Protein AF-A0A2S2NBG3-F1 (afdb_monomer_lite)

Organism: Schizaphis graminum (NCBI:txid13262)

Sequence (121 aa):
SRKIQQPEMEAATQAIVVAETHKFVIMDFEFSMVDRTSMVVISGAISNSLDRFKIRKLEGRPLLLPVNEEPRPMKDRELQVAIKEIKRVFRCKTELRDACLDQLNKSLNTTRNNLTPGYIE

Radius of gyration: 22.83 Å; chains: 1; bounding box: 30×38×88 Å

Foldseek 3Di:
DDDDDDDPPDDDDPPPPVPFDKDWDQDWDPLPPPPRPKTKALKTWIATVVVVRDIDIAAAAIWIGDPPDQIDGDDPVRLVVVLVSLCVVCVPVVVSSVVVVVSNVRRHPDPDHRNGSVVVD

pLDDT: mean 72.62, std 19.07, range [33.75, 92.62]

Structure (mmCIF, N/CA/C/O backbone):
data_AF-A0A2S2NBG3-F1
#
_entry.id   AF-A0A2S2NBG3-F1
#
loop_
_atom_site.group_PDB
_atom_site.id
_atom_site.type_symbol
_atom_site.label_atom_id
_atom_site.label_alt_id
_atom_site.label_comp_id
_atom_site.label_asym_id
_atom_site.label_entity_id
_atom_site.label_seq_id
_atom_site.pdbx_PDB_ins_code
_atom_site.Cartn_x
_atom_site.Cartn_y
_atom_site.Cartn_z
_atom_site.occupancy
_atom_site.B_iso_or_equiv
_atom_site.auth_seq_id
_atom_site.auth_comp_id
_atom_site.auth_asym_id
_atom_site.auth_atom_id
_atom_site.pdbx_PDB_model_num
ATOM 1 N N . SER A 1 1 ? 7.523 -23.219 -71.643 1.00 43.47 1 SER A N 1
ATOM 2 C CA . SER A 1 1 ? 7.706 -22.436 -70.406 1.00 43.47 1 SER A CA 1
ATOM 3 C C . SER A 1 1 ? 6.698 -21.305 -70.295 1.00 43.47 1 SER A C 1
ATOM 5 O O . SER A 1 1 ? 6.922 -20.244 -70.857 1.00 43.47 1 SER A O 1
ATOM 7 N N . ARG A 1 2 ? 5.597 -21.521 -69.569 1.00 40.34 2 ARG A N 1
ATOM 8 C CA . ARG A 1 2 ? 4.818 -20.471 -68.891 1.00 40.34 2 ARG A CA 1
ATOM 9 C C . ARG A 1 2 ? 4.370 -21.089 -67.570 1.00 40.34 2 ARG A C 1
ATOM 11 O O . ARG A 1 2 ? 3.656 -22.086 -67.579 1.00 40.34 2 ARG A O 1
ATOM 18 N N . LYS A 1 3 ? 4.952 -20.603 -66.472 1.00 41.53 3 LYS A N 1
ATOM 19 C CA . LYS A 1 3 ? 4.732 -21.113 -65.117 1.00 41.53 3 LYS A CA 1
ATOM 20 C C . LYS A 1 3 ? 3.303 -20.786 -64.688 1.00 41.53 3 LYS A C 1
ATOM 22 O O . LYS A 1 3 ? 2.859 -19.652 -64.834 1.00 41.53 3 LYS A O 1
ATOM 27 N N . ILE A 1 4 ? 2.616 -21.799 -64.179 1.00 41.34 4 ILE A N 1
ATOM 28 C CA . ILE A 1 4 ? 1.356 -21.688 -63.453 1.00 41.34 4 ILE A CA 1
ATOM 29 C C . ILE A 1 4 ? 1.723 -21.144 -62.069 1.00 41.34 4 ILE A C 1
ATOM 31 O O . ILE A 1 4 ? 2.465 -21.795 -61.337 1.00 41.34 4 ILE A O 1
ATOM 35 N N . GLN A 1 5 ? 1.267 -19.937 -61.741 1.00 37.91 5 GLN A N 1
ATOM 36 C CA . GLN A 1 5 ? 1.402 -19.373 -60.402 1.00 37.91 5 GLN A CA 1
ATOM 37 C C . GLN A 1 5 ? 0.274 -19.965 -59.545 1.00 37.91 5 GLN A C 1
ATOM 39 O O . GLN A 1 5 ? -0.888 -19.594 -59.702 1.00 37.91 5 GLN A O 1
ATOM 44 N N . GLN A 1 6 ? 0.603 -20.933 -58.692 1.00 40.69 6 GLN A N 1
ATOM 45 C CA . GLN A 1 6 ? -0.248 -21.317 -57.564 1.00 40.69 6 GLN A CA 1
ATOM 46 C C . GLN A 1 6 ? -0.064 -20.270 -56.450 1.00 40.69 6 GLN A C 1
ATOM 48 O O . GLN A 1 6 ? 1.062 -19.799 -56.267 1.00 40.69 6 GLN A O 1
ATOM 53 N N . PRO A 1 7 ? -1.115 -19.875 -55.714 1.00 41.34 7 PRO A N 1
ATOM 54 C CA . PRO A 1 7 ? -0.945 -19.086 -54.506 1.00 41.34 7 PRO A CA 1
ATOM 55 C C . PRO A 1 7 ? -0.495 -20.021 -53.378 1.00 41.34 7 PRO A C 1
ATOM 57 O O . PRO A 1 7 ? -1.214 -20.949 -53.006 1.00 41.34 7 PRO A O 1
ATOM 60 N N . GLU A 1 8 ? 0.712 -19.799 -52.862 1.00 43.78 8 GLU A N 1
ATOM 61 C CA . GLU A 1 8 ? 1.179 -20.457 -51.645 1.00 43.78 8 GLU A CA 1
ATOM 62 C C . GLU A 1 8 ? 0.324 -19.973 -50.471 1.00 43.78 8 GLU A C 1
ATOM 64 O O . GLU A 1 8 ? 0.296 -18.799 -50.106 1.00 43.78 8 GLU A O 1
ATOM 69 N N . MET A 1 9 ? -0.443 -20.911 -49.930 1.00 39.34 9 MET A N 1
ATOM 70 C CA . MET A 1 9 ? -1.229 -20.763 -48.721 1.00 39.34 9 MET A CA 1
ATOM 71 C C . MET A 1 9 ? -0.267 -20.903 -47.535 1.00 39.34 9 MET A C 1
ATOM 73 O O . MET A 1 9 ? -0.028 -22.008 -47.049 1.00 39.34 9 MET A O 1
ATOM 77 N N . GLU A 1 10 ? 0.342 -19.797 -47.108 1.00 40.41 10 GLU A N 1
ATOM 78 C CA . GLU A 1 10 ? 1.221 -19.785 -45.938 1.00 40.41 10 GLU A CA 1
ATOM 79 C C . GLU A 1 10 ? 0.362 -19.837 -44.666 1.00 40.41 10 GLU A C 1
ATOM 81 O O . GLU A 1 10 ? -0.303 -18.880 -44.264 1.00 40.41 10 GLU A O 1
ATOM 86 N N . ALA A 1 11 ? 0.300 -21.031 -44.082 1.00 38.47 11 ALA A N 1
ATOM 87 C CA . ALA A 1 11 ? -0.424 -21.308 -42.859 1.00 38.47 11 ALA A CA 1
ATOM 88 C C . ALA A 1 11 ? 0.305 -20.709 -41.647 1.00 38.47 11 ALA A C 1
ATOM 90 O O . ALA A 1 11 ? 1.439 -21.062 -41.348 1.00 38.47 11 ALA A O 1
ATOM 91 N N . ALA A 1 12 ? -0.418 -19.839 -40.945 1.00 41.41 12 ALA A N 1
ATOM 92 C CA . ALA A 1 12 ? -0.428 -19.636 -39.500 1.00 41.41 12 ALA A CA 1
ATOM 93 C C . ALA A 1 12 ? 0.889 -19.837 -38.725 1.00 41.41 12 ALA A C 1
ATOM 95 O O . ALA A 1 12 ? 1.287 -20.941 -38.367 1.00 41.41 12 ALA A O 1
ATOM 96 N N . THR A 1 13 ? 1.415 -18.732 -38.208 1.00 33.75 13 THR A N 1
ATOM 97 C CA . THR A 1 13 ? 1.823 -18.705 -36.802 1.00 33.75 13 THR A CA 1
ATOM 98 C C . THR A 1 13 ? 1.161 -17.491 -36.170 1.00 33.75 13 THR A C 1
ATOM 100 O O . THR A 1 13 ? 1.734 -16.409 -36.092 1.00 33.75 13 THR A O 1
ATOM 103 N N . GLN A 1 14 ? -0.100 -17.653 -35.754 1.00 37.75 14 GLN A N 1
ATOM 104 C CA . GLN A 1 14 ? -0.631 -16.796 -34.701 1.00 37.75 14 GLN A CA 1
ATOM 105 C C . GLN A 1 14 ? 0.258 -17.056 -33.491 1.00 37.75 14 GLN A C 1
ATOM 107 O O . GLN A 1 14 ? 0.166 -18.109 -32.861 1.00 37.75 14 GLN A O 1
ATOM 112 N N . ALA A 1 15 ? 1.169 -16.126 -33.214 1.00 37.16 15 ALA A N 1
ATOM 113 C CA . ALA A 1 15 ? 1.790 -16.041 -31.914 1.00 37.16 15 ALA A CA 1
ATOM 114 C C . ALA A 1 15 ? 0.635 -15.910 -30.923 1.00 37.16 15 ALA A C 1
ATOM 116 O O . ALA A 1 15 ? -0.001 -14.860 -30.823 1.00 37.16 15 ALA A O 1
ATOM 117 N N . ILE A 1 16 ? 0.312 -17.011 -30.248 1.00 41.84 16 ILE A N 1
ATOM 118 C CA . ILE A 1 16 ? -0.451 -16.961 -29.017 1.00 41.84 16 ILE A CA 1
ATOM 119 C C . ILE A 1 16 ? 0.451 -16.152 -28.096 1.00 41.84 16 ILE A C 1
ATOM 121 O O . ILE A 1 16 ? 1.392 -16.680 -27.506 1.00 41.84 16 ILE A O 1
ATOM 125 N N . VAL A 1 17 ? 0.220 -14.842 -28.047 1.00 41.72 17 VAL A N 1
ATOM 126 C CA . VAL A 1 17 ? 0.645 -14.025 -26.925 1.00 41.72 17 VAL A CA 1
ATOM 127 C C . VAL A 1 17 ? -0.113 -14.639 -25.763 1.00 41.72 17 VAL A C 1
ATOM 129 O O . VAL A 1 17 ? -1.301 -14.383 -25.572 1.00 41.72 17 VAL A O 1
ATOM 132 N N . VAL A 1 18 ? 0.530 -15.586 -25.082 1.00 47.88 18 VAL A N 1
ATOM 133 C CA . VAL A 1 18 ? 0.031 -16.121 -23.826 1.00 47.88 18 VAL A CA 1
ATOM 134 C C . VAL A 1 18 ? 0.018 -14.908 -22.918 1.00 47.88 18 VAL A C 1
ATOM 136 O O . VAL A 1 18 ? 1.072 -14.470 -22.466 1.00 47.88 18 VAL A O 1
ATOM 139 N N . ALA A 1 19 ? -1.159 -14.301 -22.770 1.00 53.06 19 ALA A N 1
ATOM 140 C CA . ALA A 1 19 ? -1.359 -13.175 -21.883 1.00 53.06 19 ALA A CA 1
ATOM 141 C C . ALA A 1 19 ? -0.761 -13.573 -20.534 1.00 53.06 19 ALA A C 1
ATOM 143 O O . ALA A 1 19 ? -1.131 -14.605 -19.968 1.00 53.06 19 ALA A O 1
ATOM 144 N N . GLU A 1 20 ? 0.237 -12.824 -20.076 1.00 55.09 20 GLU A N 1
ATOM 145 C CA . GLU A 1 20 ? 0.910 -13.095 -18.816 1.00 55.09 20 GLU A CA 1
ATOM 146 C C . GLU A 1 20 ? -0.091 -12.876 -17.680 1.00 55.09 20 GLU A C 1
ATOM 148 O O . GLU A 1 20 ? -0.241 -11.775 -17.155 1.00 55.09 20 GLU A O 1
ATOM 153 N N . THR A 1 21 ? -0.830 -13.922 -17.304 1.00 53.06 21 THR A N 1
ATOM 154 C CA . THR A 1 21 ? -1.836 -13.811 -16.251 1.00 53.06 21 THR A CA 1
ATOM 155 C C . THR A 1 21 ? -1.135 -13.816 -14.900 1.00 53.06 21 THR A C 1
ATOM 157 O O . THR A 1 21 ? -0.914 -14.865 -14.284 1.00 53.06 21 THR A O 1
ATOM 160 N N . HIS A 1 22 ? -0.756 -12.634 -14.439 1.00 53.94 22 HIS A N 1
ATOM 161 C CA . HIS A 1 22 ? -0.406 -12.410 -13.051 1.00 53.94 22 HIS A CA 1
ATOM 162 C C . HIS A 1 22 ? -1.664 -12.631 -12.199 1.00 53.94 22 HIS A C 1
ATOM 164 O O . HIS A 1 22 ? -2.739 -12.116 -12.503 1.00 53.94 22 HIS A O 1
ATOM 170 N N . LYS A 1 23 ? -1.555 -13.442 -11.143 1.00 50.34 23 LYS A N 1
ATOM 171 C CA . LYS A 1 23 ? -2.651 -13.618 -10.180 1.00 50.34 23 LYS A CA 1
ATOM 172 C C . LYS A 1 23 ? -2.397 -12.687 -9.007 1.00 50.34 23 LYS A C 1
ATOM 174 O O . LYS A 1 23 ? -1.485 -12.928 -8.217 1.00 50.34 23 LYS A O 1
ATOM 179 N N . PHE A 1 24 ? -3.192 -11.629 -8.915 1.00 49.28 24 PHE A N 1
ATOM 180 C CA . PHE A 1 24 ? -3.134 -10.667 -7.823 1.00 49.28 24 PHE A CA 1
ATOM 181 C C . PHE A 1 24 ? -4.243 -10.956 -6.815 1.00 49.28 24 PHE A C 1
ATOM 183 O O . PHE A 1 24 ? -5.374 -11.261 -7.190 1.00 49.28 24 PHE A O 1
ATOM 190 N N . VAL A 1 25 ? -3.924 -10.828 -5.530 1.00 47.22 25 VAL A N 1
ATOM 191 C CA . VAL A 1 25 ? -4.934 -10.638 -4.486 1.00 47.22 25 VAL A CA 1
ATOM 192 C C . VAL A 1 25 ? -4.840 -9.179 -4.075 1.00 47.22 25 VAL A C 1
ATOM 194 O O . VAL A 1 25 ? -3.880 -8.779 -3.414 1.00 47.22 25 VAL A O 1
ATOM 197 N N . ILE A 1 26 ? -5.810 -8.380 -4.509 1.00 52.75 26 ILE A N 1
ATOM 198 C CA . ILE A 1 26 ? -5.958 -6.994 -4.074 1.00 52.75 26 ILE A CA 1
ATOM 199 C C . ILE A 1 26 ? -6.875 -7.025 -2.853 1.00 52.75 26 ILE A C 1
ATOM 201 O O . ILE A 1 26 ? -8.040 -7.397 -2.956 1.00 52.75 26 ILE A O 1
ATOM 205 N N . MET A 1 27 ? -6.332 -6.692 -1.683 1.00 50.75 27 MET A N 1
ATOM 206 C CA . MET A 1 27 ? -7.154 -6.415 -0.507 1.00 50.75 27 MET A CA 1
ATOM 207 C C . MET A 1 27 ? -7.497 -4.932 -0.525 1.00 50.75 27 MET A C 1
ATOM 209 O O . MET A 1 27 ? -6.619 -4.091 -0.336 1.00 50.75 27 MET A O 1
ATOM 213 N N . ASP A 1 28 ? -8.762 -4.642 -0.806 1.00 52.09 28 ASP A N 1
ATOM 214 C CA . ASP A 1 28 ? -9.303 -3.292 -0.837 1.00 52.09 28 ASP A CA 1
ATOM 215 C C . ASP A 1 28 ? -9.690 -2.824 0.574 1.00 52.09 28 ASP A C 1
ATOM 217 O O . ASP A 1 28 ? -10.246 -3.577 1.379 1.00 52.09 28 A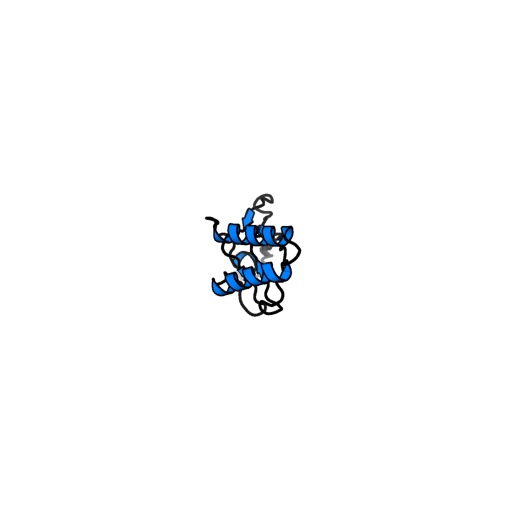SP A O 1
ATOM 221 N N . PHE A 1 29 ? -9.383 -1.564 0.864 1.00 52.09 29 PHE A N 1
ATOM 222 C CA . PHE A 1 29 ? -9.862 -0.861 2.043 1.00 52.09 29 PHE A CA 1
ATOM 223 C C . PHE A 1 29 ? -10.544 0.420 1.566 1.00 52.09 29 PHE A C 1
ATOM 225 O O . PHE A 1 29 ? -9.892 1.447 1.367 1.00 52.09 29 PHE A O 1
ATOM 232 N N . GLU A 1 30 ? -11.868 0.383 1.420 1.00 49.69 30 GLU A N 1
ATOM 233 C CA . GLU A 1 30 ? -12.646 1.594 1.168 1.00 49.69 30 GLU A CA 1
ATOM 234 C C . GLU A 1 30 ? -12.650 2.488 2.418 1.00 49.69 30 GLU A C 1
ATOM 236 O O . GLU A 1 30 ? -13.407 2.306 3.380 1.00 49.69 30 GLU A O 1
ATOM 241 N N . PHE A 1 31 ? -11.796 3.509 2.408 1.00 52.16 31 PHE A N 1
ATOM 242 C CA . PHE A 1 31 ? -11.839 4.589 3.385 1.00 52.16 31 PHE A CA 1
ATOM 243 C C . PHE A 1 31 ? -12.913 5.582 2.959 1.00 52.16 31 PHE A C 1
ATOM 245 O O . PHE A 1 31 ? -12.659 6.524 2.210 1.00 52.16 31 PHE A O 1
ATOM 252 N N . SER A 1 32 ? -14.145 5.341 3.413 1.00 42.09 32 SER A N 1
ATOM 253 C CA . SER A 1 32 ? -15.276 6.227 3.125 1.00 42.09 32 SER A CA 1
ATOM 254 C C . SER A 1 32 ? -14.887 7.696 3.358 1.00 42.09 32 S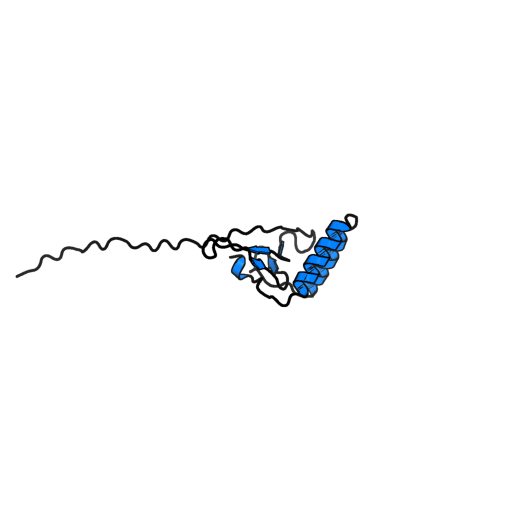ER A C 1
ATOM 256 O O . SER A 1 32 ? -14.534 8.061 4.471 1.00 42.09 32 SER A O 1
ATOM 258 N N . MET A 1 33 ? -14.985 8.531 2.312 1.00 43.69 33 MET A N 1
ATOM 259 C CA . MET A 1 33 ? -14.720 9.989 2.235 1.00 43.69 33 MET A CA 1
ATOM 260 C C . MET A 1 33 ? -13.403 10.459 1.577 1.00 43.69 33 MET A C 1
ATOM 262 O O . MET A 1 33 ? -13.181 11.668 1.523 1.00 43.69 33 MET A O 1
ATOM 266 N N . VAL A 1 34 ? -12.590 9.580 0.983 1.00 45.66 34 VAL A N 1
ATOM 267 C CA . VAL A 1 34 ? -11.678 9.978 -0.115 1.00 45.66 34 VAL A CA 1
ATOM 268 C C . VAL A 1 34 ? -12.398 9.653 -1.420 1.00 45.66 34 VAL A C 1
ATOM 270 O O . VAL A 1 34 ? -12.417 8.494 -1.795 1.00 45.66 34 VAL A O 1
ATOM 273 N N . ASP A 1 35 ? -13.101 10.631 -2.010 1.00 52.09 35 ASP A N 1
ATOM 274 C CA . ASP A 1 35 ? -13.861 10.531 -3.274 1.00 52.09 35 ASP A CA 1
ATOM 275 C C . ASP A 1 35 ? -14.413 9.132 -3.570 1.00 52.09 35 ASP A C 1
ATOM 277 O O . ASP A 1 35 ? -13.753 8.381 -4.275 1.00 52.09 35 ASP A O 1
ATOM 281 N N . ARG A 1 36 ? -15.594 8.841 -2.983 1.00 57.00 36 ARG A N 1
ATOM 282 C CA . ARG A 1 36 ? -16.510 7.659 -2.967 1.00 57.00 36 ARG A CA 1
ATOM 283 C C . ARG A 1 36 ? -16.256 6.409 -3.835 1.00 57.00 36 ARG A C 1
ATOM 285 O O . ARG A 1 36 ? -16.948 5.424 -3.622 1.00 57.00 36 ARG A O 1
ATOM 292 N N . THR A 1 37 ? -15.358 6.435 -4.799 1.00 60.41 37 THR A N 1
ATOM 293 C CA . THR A 1 37 ? -15.063 5.373 -5.752 1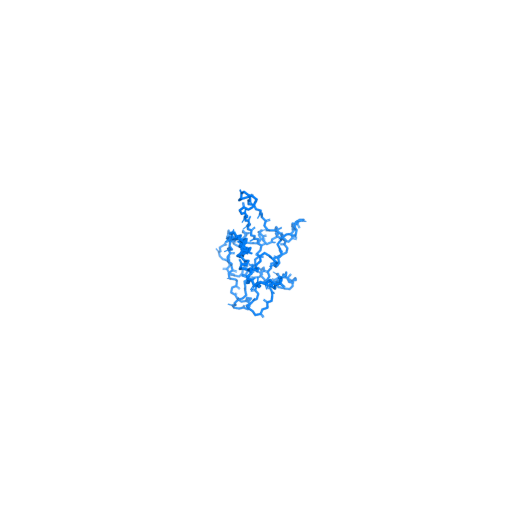.00 60.41 37 THR A CA 1
ATOM 294 C C . THR A 1 37 ? -13.560 5.149 -5.974 1.00 60.41 37 THR A C 1
ATOM 296 O O . THR A 1 37 ? -13.196 4.283 -6.762 1.00 60.41 37 THR A O 1
ATOM 299 N N . SER A 1 38 ? -12.676 5.932 -5.343 1.00 63.19 38 SER A N 1
ATOM 300 C CA . SER A 1 38 ? -11.223 5.791 -5.505 1.00 63.19 38 SER A CA 1
ATOM 301 C C . SER A 1 38 ? -10.652 4.819 -4.477 1.00 63.19 38 SER A C 1
ATOM 303 O O . SER A 1 38 ? -10.853 4.995 -3.275 1.00 63.19 38 SER A O 1
ATOM 305 N N . MET A 1 39 ? -9.897 3.824 -4.939 1.00 75.25 39 MET A N 1
ATOM 306 C CA . MET A 1 39 ? -9.241 2.848 -4.063 1.00 75.25 39 MET A CA 1
ATOM 307 C C . MET A 1 39 ? -7.799 3.264 -3.759 1.00 75.25 39 MET A C 1
ATOM 309 O O . MET A 1 39 ? -7.169 4.005 -4.519 1.00 75.25 39 MET A O 1
ATOM 313 N N . VAL A 1 40 ? -7.252 2.773 -2.645 1.00 74.44 40 VAL A N 1
ATOM 314 C CA . VAL A 1 40 ? -5.846 2.982 -2.275 1.00 74.44 40 VAL A CA 1
ATOM 315 C C . VAL A 1 40 ? -5.149 1.641 -2.089 1.00 74.44 40 VAL A C 1
ATOM 317 O O . VAL A 1 40 ? -5.530 0.848 -1.232 1.00 74.44 40 VAL A O 1
ATOM 320 N N . VAL A 1 41 ? -4.063 1.424 -2.831 1.00 81.88 41 VAL A N 1
ATOM 321 C CA . VAL A 1 41 ? -3.204 0.244 -2.678 1.00 81.88 41 VAL A CA 1
ATOM 322 C C . VAL A 1 41 ? -1.977 0.618 -1.861 1.00 81.88 41 VAL A C 1
ATOM 324 O O . VAL A 1 41 ? -1.105 1.344 -2.329 1.00 81.88 41 VAL A O 1
ATOM 327 N N . ILE A 1 42 ? -1.899 0.103 -0.633 1.00 80.31 42 ILE A N 1
ATOM 328 C CA . ILE A 1 42 ? -0.764 0.330 0.281 1.00 80.31 42 ILE A CA 1
ATOM 329 C C . ILE A 1 42 ? 0.342 -0.710 0.057 1.00 80.31 42 ILE A C 1
ATOM 331 O O . ILE A 1 42 ? 1.529 -0.398 0.109 1.00 80.31 42 ILE A O 1
ATOM 335 N N . SER A 1 43 ? -0.041 -1.964 -0.177 1.00 79.25 43 SER A N 1
ATOM 336 C CA . SER A 1 43 ? 0.882 -3.057 -0.479 1.00 79.25 43 SER A CA 1
ATOM 337 C C . SER A 1 43 ? 0.144 -4.185 -1.192 1.00 79.25 43 SER A C 1
ATOM 339 O O . SER A 1 43 ? -1.076 -4.300 -1.078 1.00 79.25 43 SER A O 1
ATOM 341 N N . GLY A 1 44 ? 0.885 -5.022 -1.912 1.00 78.00 44 GLY A N 1
ATOM 342 C CA . GLY A 1 44 ? 0.334 -6.171 -2.624 1.00 78.00 44 GLY A CA 1
ATOM 343 C C . GLY A 1 44 ? 1.339 -7.309 -2.717 1.00 78.00 44 GLY A C 1
ATOM 344 O O . GLY A 1 44 ? 2.496 -7.174 -2.317 1.00 78.00 44 GLY A O 1
ATOM 345 N N . ALA A 1 45 ? 0.903 -8.442 -3.251 1.00 80.69 45 ALA A N 1
ATOM 346 C CA . ALA A 1 45 ? 1.780 -9.549 -3.589 1.00 80.69 45 ALA A CA 1
ATOM 347 C C . ALA A 1 45 ? 1.438 -10.043 -4.992 1.00 80.69 45 ALA A C 1
ATOM 349 O O . ALA A 1 45 ? 0.267 -10.207 -5.330 1.00 80.69 45 ALA A O 1
ATOM 350 N N . ILE A 1 46 ? 2.473 -10.264 -5.794 1.00 77.81 46 ILE A N 1
ATOM 351 C CA . ILE A 1 46 ? 2.353 -10.714 -7.178 1.00 77.81 46 ILE A CA 1
ATOM 352 C C . ILE A 1 46 ? 3.059 -12.047 -7.329 1.00 77.81 46 ILE A C 1
ATOM 354 O O . ILE A 1 46 ? 4.055 -12.325 -6.655 1.00 77.81 46 ILE A O 1
ATOM 358 N N . SER A 1 47 ? 2.556 -12.864 -8.239 1.00 76.38 47 SER A N 1
ATOM 359 C CA . SER A 1 47 ? 3.180 -14.119 -8.623 1.00 76.38 47 SER A CA 1
ATOM 360 C C . SER A 1 47 ? 2.944 -14.349 -10.111 1.00 76.38 47 SER A C 1
ATOM 362 O O . SER A 1 47 ? 1.844 -14.106 -10.612 1.00 76.38 47 SER A O 1
ATOM 364 N N . ASN A 1 48 ? 3.985 -14.789 -10.814 1.00 72.88 48 ASN A N 1
ATOM 365 C CA . ASN A 1 48 ? 3.942 -15.087 -12.242 1.00 72.88 48 ASN A CA 1
ATOM 366 C C . ASN A 1 48 ? 4.297 -16.565 -12.464 1.00 72.88 48 ASN A C 1
ATOM 368 O O . ASN A 1 48 ? 5.212 -17.106 -11.835 1.00 72.88 48 ASN A O 1
ATOM 372 N N . SER A 1 49 ? 3.575 -17.206 -13.381 1.00 74.44 49 SER A N 1
ATOM 373 C CA . SER A 1 49 ? 3.847 -18.565 -13.855 1.00 74.44 49 SER A CA 1
ATOM 374 C C . SER A 1 49 ? 5.265 -18.736 -14.423 1.00 74.44 49 SER A C 1
ATOM 376 O O . SER A 1 49 ? 5.887 -19.773 -14.193 1.00 74.44 49 SER A O 1
ATOM 378 N N . LEU A 1 50 ? 5.820 -17.700 -15.064 1.00 74.94 50 LEU A N 1
ATOM 379 C CA . LEU A 1 50 ? 7.177 -17.705 -15.623 1.00 74.94 50 LEU A CA 1
ATOM 380 C C . LEU A 1 50 ? 8.266 -17.776 -14.542 1.00 74.94 50 LEU A C 1
ATOM 382 O O . LEU A 1 50 ? 9.329 -18.345 -14.772 1.00 74.94 50 LEU A O 1
ATOM 386 N N . ASP A 1 51 ? 7.987 -17.268 -13.337 1.00 72.56 51 ASP A N 1
ATOM 387 C CA . ASP A 1 51 ? 8.904 -17.305 -12.186 1.00 72.56 51 ASP A CA 1
ATOM 388 C C . ASP A 1 51 ? 8.535 -18.433 -11.206 1.00 72.56 51 ASP A C 1
ATOM 390 O O . ASP A 1 51 ? 8.695 -18.299 -9.993 1.00 72.56 51 ASP A O 1
ATOM 394 N N . ARG A 1 52 ? 7.976 -19.545 -11.714 1.00 79.25 52 ARG A N 1
ATOM 395 C CA . ARG A 1 52 ? 7.567 -20.722 -10.916 1.00 79.25 52 ARG A CA 1
ATOM 396 C C . ARG A 1 52 ? 6.675 -20.363 -9.722 1.00 79.25 52 ARG A C 1
ATOM 398 O O . ARG A 1 52 ? 6.816 -20.931 -8.640 1.00 79.25 52 ARG A O 1
ATOM 405 N N . PHE A 1 53 ? 5.776 -19.403 -9.911 1.00 77.19 53 PHE A N 1
ATOM 406 C CA . PHE A 1 53 ? 4.888 -18.886 -8.872 1.00 77.19 53 PHE A CA 1
ATOM 407 C C . PHE A 1 53 ? 5.592 -18.241 -7.665 1.00 77.19 53 PHE A C 1
ATOM 409 O O . PHE A 1 53 ? 4.999 -18.131 -6.586 1.00 77.19 53 PHE A O 1
ATOM 416 N N . LYS A 1 54 ? 6.831 -17.763 -7.822 1.00 82.31 54 LYS A N 1
ATOM 417 C CA . LYS A 1 54 ? 7.528 -17.025 -6.767 1.00 82.31 54 LYS A CA 1
ATOM 418 C C . LYS A 1 54 ? 6.739 -15.776 -6.376 1.00 82.31 54 LYS A C 1
ATOM 420 O O . LYS A 1 54 ? 6.513 -14.880 -7.186 1.00 82.31 54 LYS A O 1
ATOM 425 N N . ILE A 1 55 ? 6.363 -15.712 -5.102 1.00 79.94 55 ILE A N 1
ATOM 426 C CA . ILE A 1 55 ? 5.637 -14.575 -4.542 1.00 79.94 55 ILE A CA 1
ATOM 427 C C . ILE A 1 55 ? 6.615 -13.417 -4.335 1.00 79.94 55 ILE A C 1
ATOM 429 O O . ILE A 1 55 ? 7.637 -13.556 -3.657 1.00 79.94 55 ILE A O 1
ATOM 433 N N . ARG A 1 56 ? 6.291 -12.257 -4.905 1.00 83.00 56 ARG A N 1
ATOM 434 C CA . ARG A 1 56 ? 7.015 -11.000 -4.707 1.00 83.00 56 ARG A CA 1
ATOM 435 C C . ARG A 1 56 ? 6.085 -9.986 -4.060 1.00 83.00 56 ARG A C 1
ATOM 437 O O . ARG A 1 56 ? 4.990 -9.739 -4.554 1.00 83.00 56 ARG A O 1
ATOM 444 N N . LYS A 1 57 ? 6.533 -9.390 -2.958 1.00 85.69 57 LYS A N 1
ATOM 445 C CA . LYS A 1 57 ? 5.814 -8.297 -2.303 1.00 85.69 57 LYS A CA 1
ATOM 446 C C . LYS A 1 57 ? 6.015 -6.999 -3.092 1.00 85.69 57 LYS A C 1
ATOM 448 O O . LYS A 1 57 ? 7.144 -6.689 -3.485 1.00 85.69 57 LYS A O 1
ATOM 453 N N . LEU A 1 58 ? 4.925 -6.271 -3.308 1.00 85.25 58 LEU A N 1
ATOM 454 C CA . LEU A 1 58 ? 4.922 -4.905 -3.811 1.00 85.25 58 LEU A CA 1
ATOM 455 C C . LEU A 1 58 ? 5.032 -3.947 -2.635 1.00 85.25 58 LEU A C 1
ATOM 457 O O . LEU A 1 58 ? 4.232 -3.982 -1.695 1.00 85.25 58 LEU A O 1
ATOM 461 N N . GLU A 1 59 ? 6.049 -3.111 -2.705 1.00 88.38 59 GLU A N 1
ATOM 462 C CA . GLU A 1 59 ? 6.439 -2.145 -1.700 1.00 88.38 59 GLU A CA 1
ATOM 463 C C . GLU A 1 59 ? 6.770 -0.833 -2.408 1.00 88.38 59 GLU A C 1
ATOM 465 O O . GLU A 1 59 ? 7.281 -0.808 -3.530 1.00 88.38 59 GLU A O 1
ATOM 470 N N . GLY A 1 60 ? 6.449 0.268 -1.754 1.00 89.12 60 GLY A N 1
ATOM 471 C CA . GLY A 1 60 ? 6.664 1.605 -2.274 1.00 89.12 60 GLY A CA 1
ATOM 472 C C . GLY A 1 60 ? 5.558 2.517 -1.792 1.00 89.12 60 GLY A C 1
ATOM 473 O O . GLY A 1 60 ? 4.697 2.104 -1.008 1.00 89.12 60 GLY A O 1
ATOM 474 N N . ARG A 1 61 ? 5.576 3.756 -2.277 1.00 90.50 61 ARG A N 1
ATOM 475 C CA . ARG A 1 61 ? 4.547 4.737 -1.938 1.00 90.50 61 ARG A CA 1
ATOM 476 C C . ARG A 1 61 ? 3.169 4.209 -2.367 1.00 90.50 61 ARG A C 1
ATOM 478 O O . ARG A 1 61 ? 3.064 3.719 -3.491 1.00 90.50 61 ARG A O 1
ATOM 485 N N . PRO A 1 62 ? 2.125 4.331 -1.527 1.00 90.00 62 PRO A N 1
ATOM 486 C CA . PRO A 1 62 ? 0.798 3.844 -1.880 1.00 90.00 62 PRO A CA 1
ATOM 487 C C . PRO A 1 62 ? 0.294 4.436 -3.196 1.00 90.00 62 PRO A C 1
ATOM 489 O O . PRO A 1 62 ? 0.553 5.609 -3.489 1.00 90.00 62 PRO A O 1
ATOM 492 N N . LEU A 1 63 ? -0.444 3.638 -3.963 1.00 88.06 63 LEU A N 1
ATOM 493 C CA . LEU A 1 63 ? -1.065 4.058 -5.217 1.00 88.06 63 LEU A CA 1
ATOM 494 C C . LEU A 1 63 ? -2.516 4.467 -4.972 1.00 88.06 63 LEU A C 1
ATOM 496 O O . LEU A 1 63 ? -3.264 3.758 -4.302 1.00 88.06 63 LEU A O 1
ATOM 500 N N . LEU A 1 64 ? -2.900 5.603 -5.539 1.00 85.94 64 LEU A N 1
ATOM 501 C CA . LEU A 1 64 ? -4.284 6.009 -5.707 1.00 85.94 64 LEU A CA 1
ATOM 502 C C . LEU A 1 64 ? -4.803 5.407 -7.013 1.00 85.94 64 LEU A C 1
ATOM 504 O O . LEU A 1 64 ? -4.162 5.571 -8.054 1.00 85.94 64 LEU A O 1
ATOM 508 N N . LEU A 1 65 ? -5.960 4.751 -6.941 1.00 83.62 65 LEU A N 1
ATOM 509 C CA . LEU A 1 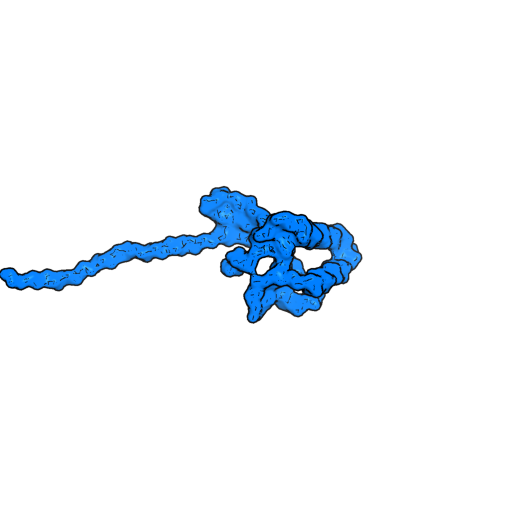65 ? -6.682 4.162 -8.068 1.00 83.62 65 LEU A CA 1
ATOM 510 C C . LEU A 1 65 ? -7.991 4.933 -8.289 1.00 83.62 65 LEU A C 1
ATOM 512 O O . LEU A 1 65 ? -9.042 4.539 -7.775 1.00 83.62 65 LEU A O 1
ATOM 516 N N . PRO A 1 66 ? -7.928 6.085 -8.969 1.00 80.12 66 PRO A N 1
ATOM 517 C CA . PRO A 1 66 ? -9.118 6.832 -9.358 1.00 80.12 66 PRO A CA 1
ATOM 518 C C . PRO A 1 66 ? -9.900 6.087 -10.453 1.00 80.12 66 PRO A C 1
ATOM 520 O O . PRO A 1 66 ? -9.325 5.377 -11.266 1.00 80.12 66 PRO A O 1
ATOM 523 N N . VAL A 1 67 ? -11.224 6.264 -10.503 1.00 75.81 67 VAL A N 1
ATOM 524 C CA . VAL A 1 67 ? -12.090 5.552 -11.475 1.00 75.81 67 VAL A CA 1
ATOM 525 C C . VAL A 1 67 ? -11.911 6.030 -12.913 1.00 75.81 67 VAL A C 1
ATOM 527 O O . VAL A 1 67 ? -12.081 5.253 -13.844 1.00 75.81 67 VAL A O 1
ATOM 530 N N . ASN A 1 68 ? -11.604 7.314 -13.096 1.00 78.94 68 ASN A N 1
ATOM 531 C CA . ASN A 1 68 ? -11.584 7.969 -14.408 1.00 78.94 68 ASN A CA 1
ATOM 532 C C . ASN A 1 68 ? -10.198 8.518 -14.775 1.00 78.94 68 ASN A C 1
ATOM 534 O O . ASN A 1 68 ? -10.082 9.343 -15.678 1.00 78.94 68 ASN A O 1
ATOM 538 N N . GLU A 1 69 ? -9.164 8.127 -14.039 1.00 81.38 69 GLU A N 1
ATOM 539 C CA . GLU A 1 69 ? -7.791 8.573 -14.257 1.00 81.38 69 GLU A CA 1
ATOM 540 C C . GLU A 1 69 ? -6.846 7.374 -14.120 1.00 81.38 69 GLU A C 1
ATOM 542 O O . GLU A 1 69 ? -7.204 6.338 -13.561 1.00 81.38 69 GLU A O 1
ATOM 547 N N . GLU A 1 70 ? -5.620 7.535 -14.604 1.00 85.12 70 GLU A N 1
ATOM 548 C CA . GLU A 1 70 ? -4.593 6.506 -14.482 1.00 85.12 70 GLU A CA 1
ATOM 549 C C . GLU A 1 70 ? -4.161 6.295 -13.018 1.00 85.12 70 GLU A C 1
ATOM 551 O O . GLU A 1 70 ? -4.017 7.272 -12.262 1.00 85.12 70 GLU A O 1
ATOM 556 N N . PRO A 1 71 ? -3.878 5.043 -12.604 1.00 86.00 71 PRO A N 1
ATOM 557 C CA . PRO A 1 71 ? -3.260 4.755 -11.319 1.00 86.00 71 PRO A CA 1
ATOM 558 C C . PRO A 1 71 ? -1.974 5.560 -11.111 1.00 86.00 71 PRO A C 1
ATOM 560 O O . PRO A 1 71 ? -1.106 5.635 -11.982 1.00 86.00 71 PRO A O 1
ATOM 563 N N . ARG A 1 72 ? -1.800 6.146 -9.923 1.00 90.81 72 ARG A N 1
ATOM 564 C CA . ARG A 1 72 ? -0.611 6.961 -9.620 1.00 90.81 72 ARG A CA 1
ATOM 565 C C . ARG A 1 72 ? -0.219 6.920 -8.149 1.00 90.81 72 ARG A C 1
ATOM 567 O O . ARG A 1 72 ? -1.081 6.719 -7.299 1.00 90.81 72 ARG A O 1
ATOM 574 N N . PRO A 1 73 ? 1.049 7.197 -7.797 1.00 90.19 73 PRO A N 1
ATOM 575 C CA . PRO A 1 73 ? 1.429 7.395 -6.403 1.00 90.19 73 PRO A CA 1
ATOM 576 C C . PRO A 1 73 ? 0.596 8.490 -5.727 1.00 90.19 73 PRO A C 1
ATOM 578 O O . PRO A 1 73 ? 0.328 9.550 -6.307 1.00 90.19 73 PRO A O 1
ATOM 581 N N . MET A 1 74 ? 0.208 8.241 -4.478 1.00 90.81 74 MET A N 1
ATOM 582 C CA . MET A 1 74 ? -0.475 9.225 -3.646 1.00 90.81 74 MET A CA 1
ATOM 583 C C . MET A 1 74 ? 0.438 10.414 -3.349 1.00 90.81 74 MET A C 1
ATOM 585 O O . MET A 1 74 ? 1.625 10.258 -3.071 1.00 90.81 74 MET A O 1
ATOM 589 N N . LYS A 1 75 ? -0.130 11.616 -3.342 1.00 92.00 75 LYS A N 1
ATOM 590 C CA . LYS A 1 75 ? 0.528 12.847 -2.885 1.00 92.00 75 LYS A CA 1
ATOM 591 C C . LYS A 1 75 ? 0.510 12.917 -1.356 1.00 92.00 75 LYS A C 1
ATOM 593 O O . LYS A 1 75 ? -0.342 12.314 -0.708 1.00 92.00 75 LYS A O 1
ATOM 598 N N . ASP A 1 76 ? 1.380 13.734 -0.759 1.00 91.75 76 ASP A N 1
ATOM 599 C CA . ASP A 1 76 ? 1.456 13.854 0.709 1.00 91.75 76 ASP A CA 1
ATOM 600 C C . ASP A 1 76 ? 0.139 14.308 1.331 1.00 91.75 76 ASP A C 1
ATOM 602 O O . ASP A 1 76 ? -0.287 13.772 2.351 1.00 91.75 76 ASP A O 1
ATOM 606 N N . ARG A 1 77 ? -0.563 15.241 0.680 1.00 89.44 77 ARG A N 1
ATOM 607 C CA . ARG A 1 77 ? -1.886 15.678 1.134 1.00 89.44 77 ARG A CA 1
ATOM 608 C C . ARG A 1 77 ? -2.890 14.522 1.163 1.00 89.44 77 ARG A C 1
ATOM 610 O O . ARG A 1 77 ? -3.644 14.413 2.123 1.00 89.44 77 ARG A O 1
ATOM 617 N N . GLU A 1 78 ? -2.883 13.664 0.147 1.00 89.00 78 GLU A N 1
ATOM 618 C CA . GLU A 1 78 ? -3.780 12.504 0.039 1.00 89.00 78 GLU A CA 1
ATOM 619 C C . GLU A 1 78 ? -3.444 11.462 1.114 1.00 89.00 78 GLU A C 1
ATOM 621 O O . GLU A 1 78 ? -4.344 10.938 1.765 1.00 89.00 78 GLU A O 1
ATOM 626 N N . LEU A 1 79 ? -2.153 11.234 1.383 1.00 90.06 79 LEU A N 1
ATOM 627 C CA . LEU A 1 79 ? -1.695 10.356 2.465 1.00 90.06 79 LEU A CA 1
ATOM 628 C C . LEU A 1 79 ? -2.162 10.851 3.838 1.00 90.06 79 LEU A C 1
ATOM 630 O O . LEU A 1 79 ? -2.651 10.068 4.649 1.00 90.06 79 LEU A O 1
ATOM 634 N N . GLN A 1 80 ? -2.062 12.158 4.098 1.00 89.69 80 GLN A N 1
ATOM 635 C CA . GLN A 1 80 ? -2.546 12.738 5.353 1.00 89.69 80 GLN A CA 1
ATOM 636 C C . GLN A 1 80 ? -4.061 12.582 5.515 1.00 89.69 80 GLN A C 1
ATOM 638 O O . GLN A 1 80 ? -4.539 12.369 6.632 1.00 89.69 80 GLN A O 1
ATOM 643 N N . VAL A 1 81 ? -4.822 12.668 4.420 1.00 87.62 81 VAL A N 1
ATOM 644 C CA . VAL A 1 81 ? -6.262 12.388 4.445 1.00 87.62 81 VAL A CA 1
ATOM 645 C C . VAL A 1 81 ? -6.503 10.909 4.745 1.00 87.62 81 VAL A C 1
ATOM 647 O O . VAL A 1 81 ? -7.227 10.616 5.691 1.00 87.62 81 VAL A O 1
ATOM 650 N N . ALA A 1 82 ? -5.832 9.984 4.056 1.00 87.00 82 ALA A N 1
ATOM 651 C CA . ALA A 1 82 ? -5.976 8.549 4.309 1.00 87.00 82 ALA A CA 1
ATOM 652 C C . ALA A 1 82 ? -5.657 8.169 5.766 1.00 87.00 82 ALA A C 1
ATOM 654 O O . ALA A 1 82 ? -6.413 7.430 6.387 1.00 87.00 82 ALA A O 1
ATOM 655 N N . ILE A 1 83 ? -4.606 8.740 6.371 1.00 90.25 83 ILE A N 1
ATOM 656 C CA . ILE A 1 83 ? -4.282 8.527 7.795 1.00 90.25 83 ILE A CA 1
ATOM 657 C C . ILE A 1 83 ? -5.432 8.976 8.705 1.00 90.25 83 ILE A C 1
ATOM 659 O O . ILE A 1 83 ? -5.772 8.283 9.670 1.00 90.25 83 ILE A O 1
ATOM 663 N N . LYS A 1 84 ? -6.022 10.147 8.437 1.00 89.19 84 LYS A N 1
ATOM 664 C CA . LYS A 1 84 ? -7.166 10.653 9.211 1.00 89.19 84 LYS A CA 1
ATOM 665 C C . LYS A 1 84 ? -8.378 9.742 9.052 1.00 89.19 8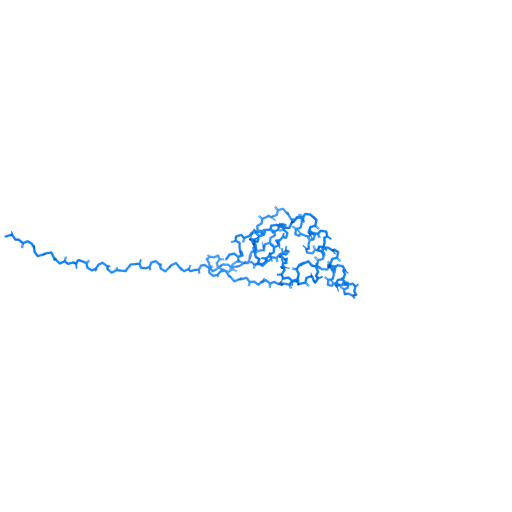4 LYS A C 1
ATOM 667 O O . LYS A 1 84 ? -9.029 9.434 10.047 1.00 89.19 84 LYS A O 1
ATOM 672 N N . GLU A 1 85 ? -8.631 9.274 7.838 1.00 86.62 85 GLU A N 1
ATOM 673 C CA . GLU A 1 85 ? -9.750 8.392 7.528 1.00 86.62 85 GLU A CA 1
ATOM 674 C C . GLU A 1 85 ? -9.590 7.000 8.152 1.00 86.62 85 GLU A C 1
ATOM 676 O O . GLU A 1 85 ? -10.521 6.533 8.804 1.00 86.62 85 GLU A O 1
ATOM 681 N N . ILE A 1 86 ? -8.396 6.393 8.110 1.00 86.69 86 ILE A N 1
ATOM 682 C CA . ILE A 1 86 ? -8.072 5.149 8.837 1.00 86.69 86 ILE A CA 1
ATOM 683 C C . ILE A 1 86 ? -8.415 5.298 10.324 1.00 86.69 86 ILE A C 1
ATOM 685 O O . ILE A 1 86 ? -9.114 4.463 10.904 1.00 86.69 86 ILE A O 1
ATOM 689 N N . LYS A 1 87 ? -7.957 6.388 10.953 1.00 89.00 87 LYS A N 1
ATOM 690 C CA . LYS A 1 87 ? -8.228 6.665 12.372 1.00 89.00 87 LYS A CA 1
ATOM 691 C C . LYS A 1 87 ? -9.718 6.875 12.649 1.00 89.00 87 LYS A C 1
ATOM 693 O O . LYS A 1 87 ? -10.188 6.481 13.716 1.00 89.00 87 LYS A O 1
ATOM 698 N N . ARG A 1 88 ? -10.449 7.494 11.717 1.00 88.50 88 ARG A N 1
ATOM 699 C CA . ARG A 1 88 ? -11.884 7.776 11.841 1.00 88.50 88 ARG A CA 1
ATOM 700 C C . ARG A 1 88 ? -12.727 6.510 11.697 1.00 88.50 88 ARG A C 1
ATOM 702 O O . ARG A 1 88 ? -13.573 6.256 12.549 1.00 88.50 88 ARG A O 1
ATOM 709 N N . VAL A 1 89 ? -12.481 5.716 10.655 1.00 84.25 89 VAL A N 1
ATOM 710 C CA . VAL A 1 89 ? -13.214 4.477 10.344 1.00 84.25 89 VAL A CA 1
ATOM 711 C C . VAL A 1 89 ? -12.965 3.419 11.418 1.00 84.25 89 VAL A C 1
ATOM 713 O O . VAL A 1 89 ? -13.907 2.827 11.943 1.00 84.25 89 VAL A O 1
ATOM 716 N N . PHE A 1 90 ? -11.709 3.230 11.826 1.00 87.38 90 PHE A N 1
ATOM 717 C CA . PHE A 1 90 ? -11.334 2.239 12.836 1.00 87.38 90 PHE A CA 1
ATOM 718 C C . PHE A 1 90 ? -11.219 2.828 14.247 1.00 87.38 90 PHE A C 1
ATOM 720 O O . PHE A 1 90 ? -10.465 2.319 15.077 1.00 87.38 90 PHE A O 1
ATOM 727 N N . ARG A 1 91 ? -11.993 3.880 14.560 1.00 90.38 91 ARG A N 1
ATOM 728 C CA . ARG A 1 91 ? -11.935 4.593 15.850 1.00 90.38 91 ARG A CA 1
ATOM 729 C C . ARG A 1 91 ? -11.995 3.657 17.062 1.00 90.38 91 ARG A C 1
ATOM 731 O O . ARG A 1 91 ? -11.223 3.838 17.998 1.00 90.38 91 ARG A O 1
ATOM 738 N N . CYS A 1 92 ? -12.892 2.670 17.028 1.00 91.62 92 CYS A N 1
ATOM 739 C CA . CYS A 1 92 ? -13.112 1.717 18.122 1.00 91.62 92 CYS A CA 1
ATOM 740 C C . CYS A 1 92 ? -12.462 0.342 17.885 1.00 91.62 92 CYS A C 1
ATOM 742 O O . CYS A 1 92 ? -12.568 -0.530 18.738 1.00 91.62 92 CYS A O 1
ATOM 744 N N . LYS A 1 93 ? -11.813 0.128 16.733 1.00 91.50 93 LYS A N 1
ATOM 745 C CA . LYS A 1 93 ? -11.170 -1.142 16.356 1.00 91.50 93 LYS A CA 1
ATOM 746 C C . LYS A 1 93 ? -9.658 -0.936 16.307 1.00 91.50 93 LYS A C 1
ATOM 748 O O . LYS A 1 93 ? -9.067 -0.879 15.231 1.00 91.50 93 LYS A O 1
ATOM 753 N N . THR A 1 94 ? -9.054 -0.754 17.479 1.00 92.31 94 THR A N 1
ATOM 754 C CA . THR A 1 94 ? -7.653 -0.327 17.628 1.00 92.31 94 THR A CA 1
ATOM 755 C C . THR A 1 94 ? -6.669 -1.269 16.945 1.00 92.31 94 THR A C 1
ATOM 757 O O . THR A 1 94 ? -5.780 -0.790 16.256 1.00 92.31 94 THR A O 1
ATOM 760 N N . GLU A 1 95 ? -6.876 -2.584 17.033 1.00 92.62 95 GLU A N 1
ATOM 761 C CA . GLU A 1 95 ? -6.016 -3.579 16.376 1.00 92.62 95 GLU A CA 1
ATOM 762 C C . GLU A 1 95 ? -5.984 -3.403 14.851 1.00 92.62 95 GLU A C 1
ATOM 764 O O . GLU A 1 95 ? -4.912 -3.337 14.253 1.00 92.62 95 GLU A O 1
ATOM 769 N N . LEU A 1 96 ? -7.154 -3.246 14.219 1.00 85.94 96 LEU A N 1
ATOM 770 C CA . LEU A 1 96 ? -7.250 -3.020 12.772 1.00 85.94 96 LEU A CA 1
ATOM 771 C C . LEU A 1 96 ? -6.665 -1.666 12.374 1.00 85.94 96 LEU A C 1
ATOM 773 O O . LEU A 1 96 ? -5.947 -1.570 11.380 1.00 85.94 96 LEU A O 1
ATOM 777 N N . ARG A 1 97 ? -6.952 -0.622 13.160 1.00 91.06 97 ARG A N 1
ATOM 778 C CA . ARG A 1 97 ? -6.406 0.721 12.948 1.00 91.06 97 ARG A CA 1
ATOM 779 C C . ARG A 1 97 ? -4.883 0.688 12.946 1.00 91.06 97 ARG A C 1
ATOM 781 O O . ARG A 1 97 ? -4.262 1.215 12.027 1.00 91.06 97 ARG A O 1
ATOM 788 N N . ASP A 1 98 ? -4.300 0.093 13.979 1.00 92.12 98 ASP A N 1
ATOM 789 C CA . ASP A 1 98 ? -2.860 0.106 14.198 1.00 92.12 98 ASP A CA 1
ATOM 790 C C . ASP A 1 98 ? -2.158 -0.771 13.155 1.00 92.12 98 ASP A C 1
ATOM 792 O O . ASP A 1 98 ? -1.147 -0.346 12.605 1.00 92.12 98 ASP A O 1
ATOM 796 N N . ALA A 1 99 ? -2.755 -1.903 12.765 1.00 89.38 99 ALA A N 1
ATOM 797 C CA . ALA A 1 99 ? -2.276 -2.712 11.645 1.00 89.38 99 ALA A CA 1
ATOM 798 C C . ALA A 1 99 ? -2.287 -1.943 10.309 1.00 89.38 99 ALA A C 1
ATOM 800 O O . ALA A 1 99 ? -1.308 -1.993 9.563 1.00 89.38 99 ALA A O 1
ATOM 801 N N . CYS A 1 100 ? -3.356 -1.195 10.007 1.00 86.94 100 CYS A N 1
ATOM 802 C CA . CYS A 1 100 ? -3.435 -0.381 8.788 1.00 86.94 100 CYS A CA 1
ATOM 803 C C . CYS A 1 100 ? -2.386 0.740 8.781 1.00 86.94 100 CYS A C 1
ATOM 805 O O . CYS A 1 100 ? -1.713 0.957 7.773 1.00 86.94 100 CYS A O 1
ATOM 807 N N . LEU A 1 101 ? -2.228 1.449 9.905 1.00 91.31 101 LEU A N 1
ATOM 808 C CA . LEU A 1 101 ? -1.243 2.526 10.039 1.00 91.31 101 LEU A CA 1
ATOM 809 C C . LEU A 1 101 ? 0.195 1.999 9.984 1.00 91.31 101 LEU A C 1
ATOM 811 O O . LEU A 1 101 ? 1.043 2.635 9.364 1.00 91.31 101 LEU A O 1
ATOM 815 N N . ASP A 1 102 ? 0.466 0.844 10.589 1.00 92.56 102 ASP A N 1
ATOM 816 C CA . ASP A 1 102 ? 1.769 0.184 10.526 1.00 92.56 102 ASP A CA 1
ATOM 817 C C . ASP A 1 102 ? 2.114 -0.239 9.091 1.00 92.56 102 ASP A C 1
ATOM 819 O O . ASP A 1 102 ? 3.214 0.042 8.616 1.00 92.56 102 ASP A O 1
ATOM 823 N N . GLN A 1 103 ? 1.166 -0.826 8.352 1.00 88.31 103 GLN A N 1
ATOM 824 C CA . GLN A 1 103 ? 1.378 -1.156 6.938 1.00 88.31 103 GLN A CA 1
ATOM 825 C C . GLN A 1 103 ? 1.624 0.084 6.081 1.00 88.31 103 GLN A C 1
ATOM 827 O O . GLN A 1 103 ? 2.555 0.095 5.275 1.00 88.31 103 GLN A O 1
ATOM 832 N N . LEU A 1 104 ? 0.845 1.148 6.286 1.00 89.25 104 LEU A N 1
ATOM 833 C CA . LEU A 1 104 ? 1.056 2.417 5.597 1.00 89.25 104 LEU A CA 1
ATOM 834 C C . LEU A 1 104 ? 2.445 2.988 5.902 1.00 89.25 104 LEU A C 1
ATOM 836 O O . LEU A 1 104 ? 3.167 3.390 4.995 1.00 89.25 104 LEU A O 1
ATOM 840 N N . ASN A 1 105 ? 2.863 2.960 7.166 1.00 91.31 105 ASN A N 1
ATOM 841 C CA . ASN A 1 105 ? 4.178 3.436 7.572 1.00 91.31 105 ASN A CA 1
ATOM 842 C C . ASN A 1 105 ? 5.311 2.589 6.965 1.00 91.31 105 ASN A C 1
ATOM 844 O O . ASN A 1 105 ? 6.302 3.134 6.485 1.00 91.31 105 ASN A O 1
ATOM 848 N N . LYS A 1 106 ? 5.164 1.261 6.922 1.00 90.81 106 LYS A N 1
ATOM 849 C CA . LYS A 1 106 ? 6.118 0.359 6.254 1.00 90.81 106 LYS A CA 1
ATOM 850 C C . LYS A 1 106 ? 6.229 0.653 4.759 1.00 90.81 106 LYS A C 1
ATOM 852 O O . LYS A 1 106 ? 7.333 0.673 4.224 1.00 90.81 106 LYS A O 1
ATOM 857 N N . SER A 1 107 ? 5.103 0.921 4.103 1.00 88.44 107 SER A N 1
ATOM 858 C CA . SER A 1 107 ? 5.044 1.316 2.693 1.00 88.44 107 SER A CA 1
ATOM 859 C C . SER A 1 107 ? 5.736 2.660 2.425 1.00 88.44 107 SER A C 1
ATOM 861 O O . SER A 1 107 ? 6.371 2.816 1.388 1.00 88.44 107 SER A O 1
ATOM 863 N N . LEU A 1 108 ? 5.694 3.614 3.358 1.00 88.94 108 LEU A N 1
ATOM 864 C CA . LEU A 1 108 ? 6.368 4.909 3.198 1.00 88.94 108 LEU A CA 1
ATOM 865 C C . LEU A 1 108 ? 7.873 4.870 3.504 1.00 88.94 108 LEU A C 1
ATOM 867 O O . LEU A 1 108 ? 8.617 5.682 2.963 1.00 88.94 108 LEU A O 1
ATOM 871 N N . ASN A 1 109 ? 8.323 3.940 4.352 1.00 91.19 109 ASN A N 1
ATOM 872 C CA . ASN A 1 109 ? 9.723 3.843 4.793 1.00 91.19 109 ASN A CA 1
ATOM 873 C C . ASN A 1 109 ? 10.523 2.724 4.111 1.00 91.19 109 ASN A C 1
ATOM 875 O O . ASN A 1 109 ? 11.690 2.504 4.436 1.00 91.19 109 ASN A O 1
ATOM 879 N N . THR A 1 110 ? 9.911 1.973 3.201 1.00 88.19 110 THR A N 1
ATOM 880 C CA . THR A 1 110 ? 10.616 0.933 2.450 1.00 88.19 110 THR A CA 1
ATOM 881 C C . THR A 1 110 ? 11.663 1.538 1.513 1.00 88.19 110 THR A C 1
ATOM 883 O O . THR A 1 110 ? 11.456 2.579 0.892 1.00 88.19 110 THR A O 1
ATOM 886 N N . THR A 1 111 ? 12.793 0.849 1.367 1.00 87.81 111 THR A N 1
ATOM 887 C CA . THR A 1 111 ? 13.819 1.173 0.364 1.00 87.81 111 THR A CA 1
ATOM 888 C C . THR A 1 111 ? 13.490 0.593 -1.013 1.00 87.81 111 THR A C 1
ATOM 890 O O . THR A 1 111 ? 14.144 0.921 -2.002 1.00 87.81 111 THR A O 1
ATOM 893 N N . ARG A 1 112 ? 12.479 -0.281 -1.093 1.00 86.31 112 ARG A N 1
ATOM 894 C CA . ARG A 1 112 ? 12.002 -0.893 -2.334 1.00 86.31 112 ARG A CA 1
ATOM 895 C C . ARG A 1 112 ? 10.858 -0.082 -2.914 1.00 86.31 112 ARG A C 1
ATOM 897 O O . ARG A 1 112 ? 9.872 0.153 -2.234 1.00 86.31 112 ARG A O 1
ATOM 904 N N . ASN A 1 113 ? 10.970 0.276 -4.187 1.00 85.56 113 ASN A N 1
ATOM 905 C CA . ASN A 1 113 ? 9.917 0.977 -4.910 1.00 85.56 113 ASN A CA 1
ATOM 906 C C . ASN A 1 113 ? 9.526 0.184 -6.161 1.00 85.56 113 ASN A C 1
ATOM 908 O O . ASN A 1 113 ? 9.914 0.522 -7.2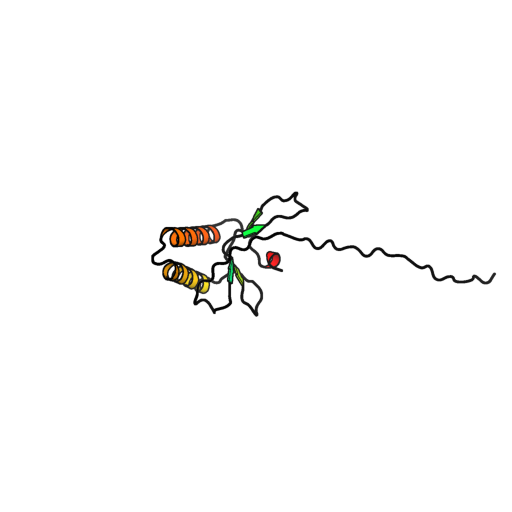77 1.00 85.56 113 ASN A O 1
ATOM 912 N N . ASN A 1 114 ? 8.836 -0.933 -5.944 1.00 86.19 114 ASN A N 1
ATOM 913 C CA . ASN A 1 114 ? 8.312 -1.798 -7.000 1.00 86.19 114 ASN A CA 1
ATOM 914 C C . ASN A 1 114 ? 6.775 -1.831 -7.027 1.00 86.19 114 ASN A C 1
ATOM 916 O O . ASN A 1 114 ? 6.217 -2.529 -7.861 1.00 86.19 114 ASN A O 1
ATOM 920 N N . LEU A 1 115 ? 6.090 -1.086 -6.154 1.00 85.00 115 LEU A N 1
ATOM 921 C CA . LEU A 1 115 ? 4.661 -0.805 -6.265 1.00 85.00 115 LEU A CA 1
ATOM 922 C C . LEU A 1 115 ? 4.452 0.333 -7.275 1.00 85.00 115 LEU A C 1
ATOM 924 O O . LEU A 1 115 ? 4.440 1.510 -6.919 1.00 85.00 115 LEU A O 1
ATOM 928 N N . THR A 1 116 ? 4.339 -0.024 -8.552 1.00 83.75 116 THR A N 1
ATOM 929 C CA . THR A 1 116 ? 4.149 0.926 -9.655 1.00 83.75 116 THR A CA 1
ATOM 930 C C . THR A 1 116 ? 2.802 0.713 -10.355 1.00 83.75 116 THR A C 1
ATOM 932 O O . THR A 1 116 ? 2.271 -0.399 -10.320 1.00 83.75 116 THR A O 1
ATOM 935 N N . PRO A 1 117 ? 2.252 1.751 -11.016 1.00 78.81 117 PRO A N 1
ATOM 936 C CA . PRO A 1 117 ? 1.019 1.649 -11.804 1.00 78.81 117 PRO A CA 1
ATOM 937 C C . PRO A 1 117 ? 1.006 0.513 -12.833 1.00 78.81 117 PRO A C 1
ATOM 939 O O . PRO A 1 117 ? -0.022 -0.123 -13.006 1.00 78.81 117 PRO A O 1
ATOM 942 N N . GLY A 1 118 ? 2.152 0.195 -13.447 1.00 75.75 118 GLY A N 1
ATOM 943 C CA . GLY A 1 118 ? 2.241 -0.824 -14.503 1.00 75.75 118 GLY A CA 1
ATOM 944 C C . GLY A 1 118 ? 1.941 -2.266 -14.072 1.00 75.75 118 GLY A C 1
ATOM 945 O O . GLY A 1 118 ? 1.938 -3.150 -14.914 1.00 75.75 118 GLY A O 1
ATOM 946 N N . TYR A 1 119 ? 1.710 -2.533 -12.781 1.00 66.38 119 TYR A N 1
ATOM 947 C CA . TYR A 1 119 ? 1.198 -3.831 -12.314 1.00 66.38 119 TYR A CA 1
ATOM 948 C C . TYR A 1 119 ? -0.336 -3.896 -12.247 1.00 66.38 119 TYR A C 1
ATOM 950 O O . TYR A 1 119 ? -0.867 -4.930 -11.850 1.00 66.38 119 TYR A O 1
ATOM 958 N N . ILE A 1 120 ? -1.029 -2.792 -12.539 1.00 63.94 120 ILE A N 1
ATOM 959 C CA . ILE A 1 120 ? -2.488 -2.650 -12.411 1.00 63.94 120 ILE A CA 1
ATOM 960 C C . ILE A 1 120 ? -3.190 -2.690 -13.782 1.00 63.94 120 ILE A C 1
ATOM 962 O O . ILE A 1 120 ? -4.407 -2.843 -13.818 1.00 63.94 120 ILE A O 1
ATOM 966 N N . GLU A 1 121 ? -2.435 -2.597 -14.883 1.00 52.78 121 GLU A N 1
ATOM 967 C CA . GLU A 1 121 ? -2.933 -2.749 -16.264 1.00 52.78 121 GLU A CA 1
ATOM 968 C C . GLU A 1 121 ? -3.408 -4.175 -16.595 1.00 52.78 121 GLU A C 1
ATOM 970 O O . GLU A 1 121 ? -2.773 -5.155 -16.131 1.00 52.78 121 GLU A O 1
#

Secondary structure (DSSP, 8-state):
-------------------------------TTSTTT-EEES-EEE--GGGTT--EEE-SSPEEE-SSS--EEPPHHHHHHHHHHHHHHTTT-HHHHHHHHHHHHHHHH-S-----GGG--